Protein AF-A0A2E5IQD2-F1 (afdb_monomer_lite)

pLDDT: mean 80.8, std 14.37, range [33.78, 95.56]

Structure (mmCIF, N/CA/C/O backbone):
data_AF-A0A2E5IQD2-F1
#
_entry.id   AF-A0A2E5IQD2-F1
#
loop_
_atom_site.group_PDB
_atom_site.id
_atom_site.type_symbol
_atom_site.label_atom_id
_atom_site.label_alt_id
_atom_site.label_comp_id
_atom_site.label_asym_id
_atom_site.label_entity_id
_atom_site.label_seq_id
_atom_site.pdbx_PDB_ins_code
_atom_site.Cartn_x
_atom_site.Cartn_y
_atom_site.Cartn_z
_atom_site.occupancy
_atom_site.B_iso_or_equiv
_atom_site.auth_seq_id
_atom_site.auth_comp_id
_atom_site.auth_asym_id
_atom_site.auth_atom_id
_atom_site.pdbx_PDB_model_num
ATOM 1 N N . MET A 1 1 ? -51.642 35.330 33.962 1.00 33.78 1 MET A N 1
ATOM 2 C CA . MET A 1 1 ? -50.302 35.325 34.589 1.00 33.78 1 MET A CA 1
ATOM 3 C C . MET A 1 1 ? -49.649 33.991 34.242 1.00 33.78 1 MET A C 1
ATOM 5 O O . MET A 1 1 ? -50.344 32.997 34.305 1.00 33.78 1 MET A O 1
ATOM 9 N N . ASN A 1 2 ? -48.383 33.865 33.879 1.00 40.28 2 ASN A N 1
ATOM 10 C CA . ASN A 1 2 ? -47.307 34.837 33.868 1.00 40.28 2 ASN A CA 1
ATOM 11 C C . ASN A 1 2 ? -46.048 34.154 33.331 1.00 40.28 2 ASN A C 1
ATOM 13 O O . ASN A 1 2 ? -45.938 32.936 33.390 1.00 40.28 2 ASN A O 1
ATOM 17 N N . GLN A 1 3 ? -45.088 35.005 32.979 1.00 45.16 3 GLN A N 1
ATOM 18 C CA . GLN A 1 3 ? -43.698 34.710 32.655 1.00 45.16 3 GLN A CA 1
ATOM 19 C C . GLN A 1 3 ? -43.500 34.215 31.227 1.00 45.16 3 GLN A C 1
ATOM 21 O O . GLN A 1 3 ? -43.777 33.079 30.867 1.00 45.16 3 GLN A O 1
ATOM 26 N N . SER A 1 4 ? -42.963 35.133 30.424 1.00 61.41 4 SER A N 1
ATOM 27 C CA . SER A 1 4 ? -42.054 34.821 29.331 1.00 61.41 4 SER A CA 1
ATOM 28 C C . SER A 1 4 ? -41.203 33.611 29.718 1.00 61.41 4 SER A C 1
ATOM 30 O O . SER A 1 4 ? -40.333 33.738 30.585 1.00 61.41 4 SER A O 1
ATOM 32 N N . GLU A 1 5 ? -41.485 32.442 29.143 1.00 70.62 5 GLU A N 1
ATOM 33 C CA . GLU A 1 5 ? -40.657 31.265 29.381 1.00 70.62 5 GLU A CA 1
ATOM 34 C C . GLU A 1 5 ? -39.210 31.634 29.062 1.00 70.62 5 GLU A C 1
ATOM 36 O O . GLU A 1 5 ? -38.905 32.140 27.974 1.00 70.62 5 GLU A O 1
ATOM 41 N N . LYS A 1 6 ? -38.315 31.439 30.035 1.00 81.06 6 LYS A N 1
ATOM 42 C CA . LYS A 1 6 ? -36.904 31.722 29.817 1.00 81.06 6 LYS A CA 1
ATOM 43 C C . LYS A 1 6 ? -36.403 30.750 28.760 1.00 81.06 6 LYS A C 1
ATOM 45 O O . LYS A 1 6 ? -36.577 29.534 28.860 1.00 81.06 6 LYS A O 1
ATOM 50 N N . LYS A 1 7 ? -35.796 31.307 27.721 1.00 86.00 7 LYS A N 1
ATOM 51 C CA . LYS A 1 7 ? -35.099 30.542 26.697 1.00 86.00 7 LYS A CA 1
ATOM 52 C C . LYS A 1 7 ? -33.613 30.753 26.874 1.00 86.00 7 LYS A C 1
ATOM 54 O O . LYS A 1 7 ? -33.164 31.873 27.101 1.00 86.00 7 LYS A O 1
ATOM 59 N N . TYR A 1 8 ? -32.877 29.669 26.742 1.00 84.94 8 TYR A N 1
ATOM 60 C CA . TYR A 1 8 ? -31.435 29.666 26.846 1.00 84.94 8 TYR A CA 1
ATOM 61 C C . TYR A 1 8 ? -30.851 29.222 25.518 1.00 84.94 8 TYR A C 1
ATOM 63 O O . TYR A 1 8 ? -31.358 28.318 24.849 1.00 84.94 8 TYR A O 1
ATOM 71 N N . THR A 1 9 ? -29.761 29.857 25.129 1.00 84.88 9 THR A N 1
ATOM 72 C CA . THR A 1 9 ? -28.891 29.330 24.088 1.00 84.88 9 THR A CA 1
ATOM 73 C C . THR A 1 9 ? -28.145 28.110 24.613 1.00 84.88 9 THR A C 1
ATOM 75 O O . THR A 1 9 ? -27.877 27.971 25.808 1.00 84.88 9 THR A O 1
ATOM 78 N N . VAL A 1 10 ? -27.713 27.248 23.695 1.00 84.19 10 VAL A N 1
ATOM 79 C CA . VAL A 1 10 ? -26.846 26.105 24.023 1.00 84.19 10 VAL A CA 1
ATOM 80 C C . VAL A 1 10 ? -25.597 26.536 24.817 1.00 84.19 10 VAL A C 1
ATOM 82 O O . VAL A 1 10 ? -25.164 25.830 25.725 1.00 84.19 10 VAL A O 1
ATOM 85 N N . TYR A 1 11 ? -25.056 27.723 24.523 1.00 82.69 11 TYR A N 1
ATOM 86 C CA . TYR A 1 11 ? -23.897 28.295 25.214 1.00 82.69 11 TYR A CA 1
ATOM 87 C C . TYR A 1 11 ? -24.188 28.701 26.660 1.00 82.69 11 TYR A C 1
ATOM 89 O O . TYR A 1 11 ? -23.356 28.497 27.543 1.00 82.69 11 TYR A O 1
ATOM 97 N N . GLU A 1 12 ? -25.353 29.292 26.916 1.00 84.75 12 GLU A N 1
ATOM 98 C CA . GLU A 1 12 ? -25.754 29.669 28.273 1.00 84.75 12 GLU A CA 1
ATOM 99 C C . GLU A 1 12 ? -25.965 28.428 29.138 1.00 84.75 12 GLU A C 1
ATOM 101 O O . GLU A 1 12 ? -25.514 28.400 30.279 1.00 84.75 12 GLU A O 1
ATOM 106 N N . ILE A 1 13 ? -26.549 27.365 28.579 1.00 85.06 13 ILE A N 1
ATOM 107 C CA . ILE A 1 13 ? -26.743 26.094 29.291 1.00 85.06 13 ILE A CA 1
ATOM 108 C C . ILE A 1 13 ? -25.400 25.431 29.614 1.00 85.06 13 ILE A C 1
ATOM 110 O O . ILE A 1 13 ? -25.204 24.925 30.720 1.00 85.06 13 ILE A O 1
ATOM 114 N N . GLU A 1 14 ? -24.440 25.455 28.690 1.00 85.44 14 GLU A N 1
ATOM 115 C CA . GLU A 1 14 ? -23.092 24.930 28.934 1.00 85.44 14 GLU A CA 1
ATOM 116 C C . GLU A 1 14 ? -22.390 25.676 30.081 1.00 85.44 14 GLU A C 1
ATOM 118 O O . GLU A 1 14 ? -21.816 25.043 30.974 1.00 85.44 14 GLU A O 1
ATOM 123 N N . LYS A 1 15 ? -22.515 27.010 30.120 1.00 85.12 15 LYS A N 1
ATOM 124 C CA . LYS A 1 15 ? -22.000 27.837 31.223 1.00 85.12 15 LYS A CA 1
ATOM 125 C C . LYS A 1 15 ? -22.699 27.532 32.549 1.00 85.12 15 LYS A C 1
ATOM 127 O O . LYS A 1 15 ? -22.021 27.305 33.550 1.00 85.12 15 LYS A O 1
ATOM 132 N N . LEU A 1 16 ? -24.033 27.481 32.563 1.00 84.38 16 LEU A N 1
ATOM 133 C CA . LEU A 1 16 ? -24.828 27.194 33.766 1.00 84.38 16 LEU A CA 1
ATOM 134 C C . LEU A 1 16 ? -24.550 25.791 34.319 1.00 84.38 16 LEU A C 1
ATOM 136 O O . LEU A 1 16 ? -24.441 25.602 35.529 1.00 84.38 16 LEU A O 1
ATOM 140 N N . SER A 1 17 ? -24.368 24.812 33.434 1.00 82.62 17 SER A N 1
ATOM 141 C CA . SER A 1 17 ? -24.073 23.425 33.807 1.00 82.62 17 SER A CA 1
ATOM 142 C C . SER A 1 17 ? -22.603 23.177 34.166 1.00 82.62 17 SER A C 1
ATOM 144 O O . SER A 1 17 ? -22.242 22.036 34.469 1.00 82.62 17 SER A O 1
ATOM 146 N N . LYS A 1 18 ? -21.750 24.214 34.133 1.00 83.06 18 LYS A N 1
ATOM 147 C CA . LYS A 1 18 ? -20.297 24.124 34.361 1.00 83.06 18 LYS A CA 1
ATOM 148 C C . LYS A 1 18 ? -19.640 23.039 33.492 1.00 83.06 18 LYS A C 1
ATOM 150 O O . LYS A 1 18 ? -18.808 22.272 33.969 1.00 83.06 18 LYS A O 1
ATOM 155 N N . GLY A 1 19 ? -20.070 22.922 32.234 1.00 78.38 19 GLY A N 1
ATOM 156 C CA . GLY A 1 19 ? -19.541 21.948 31.272 1.00 78.38 19 GLY A CA 1
ATOM 157 C C . GLY A 1 19 ? -20.085 20.517 31.391 1.00 78.38 19 GLY A C 1
ATOM 158 O O . GLY A 1 19 ? -19.701 19.659 30.596 1.00 78.38 19 GLY A O 1
ATOM 159 N N . LYS A 1 20 ? -21.006 20.218 32.322 1.00 82.69 20 LYS A N 1
ATOM 160 C CA . LYS A 1 20 ? -21.644 18.884 32.391 1.00 82.69 20 LYS A CA 1
ATOM 161 C C . LYS A 1 20 ? -22.464 18.580 31.130 1.00 82.69 20 LYS A C 1
ATOM 163 O O . LYS A 1 20 ? -22.429 17.452 30.621 1.00 82.69 20 LYS A O 1
ATOM 168 N N . LEU A 1 21 ? -23.164 19.592 30.613 1.00 85.19 21 LEU A N 1
ATOM 169 C CA . LEU A 1 21 ? -23.898 19.558 29.350 1.00 85.19 21 LEU A CA 1
ATOM 170 C C . LEU A 1 21 ? -23.141 20.392 28.319 1.00 85.19 21 LEU A C 1
ATOM 172 O O . LEU A 1 21 ? -23.307 21.605 28.241 1.00 85.19 21 LEU A O 1
ATOM 176 N N . THR A 1 22 ? -22.281 19.732 27.546 1.00 87.12 22 THR A N 1
ATOM 177 C CA . THR A 1 22 ? -21.498 20.405 26.506 1.00 87.12 22 THR A CA 1
ATOM 178 C C . THR A 1 22 ? -22.365 20.775 25.307 1.00 87.12 22 THR A C 1
ATOM 180 O O . THR A 1 22 ? -23.373 20.109 25.032 1.00 87.12 22 THR A O 1
ATOM 183 N N . LYS A 1 23 ? -21.928 21.768 24.518 1.00 85.00 23 LYS A N 1
ATOM 184 C CA . LYS A 1 23 ? -22.594 22.136 23.253 1.00 85.00 23 LYS A CA 1
ATOM 185 C C . LYS A 1 23 ? -22.848 20.922 22.353 1.00 85.00 23 LYS A C 1
ATOM 187 O O . LYS A 1 23 ? -23.918 20.800 21.758 1.00 85.00 23 LYS A O 1
ATOM 192 N N . TYR A 1 24 ? -21.894 19.994 22.292 1.00 86.19 24 TYR A N 1
ATOM 193 C CA . TYR A 1 24 ? -22.024 18.752 21.528 1.00 86.19 24 TYR A CA 1
ATOM 194 C C . TYR A 1 24 ? -23.147 17.840 22.048 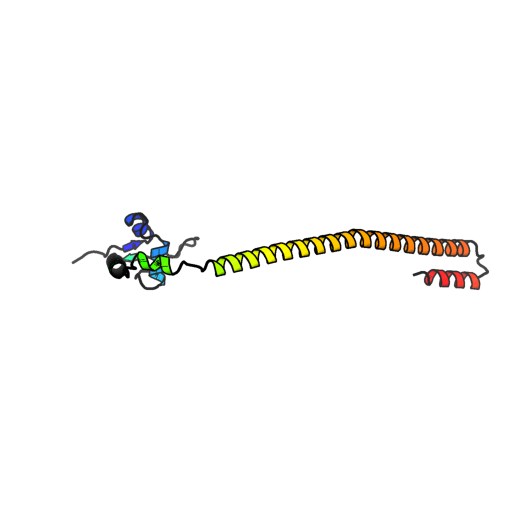1.00 86.19 24 TYR A C 1
ATOM 196 O O . TYR A 1 24 ? -23.971 17.379 21.264 1.00 86.19 24 TYR A O 1
ATOM 204 N N . LYS A 1 25 ? -23.229 17.600 23.364 1.00 86.69 25 LYS A N 1
ATOM 205 C CA . LYS A 1 25 ? -24.282 16.745 23.945 1.00 86.69 25 LYS A CA 1
ATOM 206 C C . LYS A 1 25 ? -25.675 17.331 23.718 1.00 86.69 25 LYS A C 1
ATOM 208 O O . LYS A 1 25 ? -26.587 16.603 23.345 1.00 86.69 25 LYS A O 1
ATOM 213 N N . LEU A 1 26 ? -25.812 18.645 23.893 1.00 86.56 26 LEU A N 1
ATOM 214 C CA . LEU A 1 26 ? -27.074 19.359 23.693 1.00 86.56 26 LEU A CA 1
ATOM 215 C C . LEU A 1 26 ? -27.510 19.329 22.223 1.00 86.56 26 LEU A C 1
ATOM 217 O O . LEU A 1 26 ? -28.653 19.008 21.927 1.00 86.56 26 LEU A O 1
ATOM 221 N N . THR A 1 27 ? -26.593 19.590 21.290 1.00 86.12 27 THR A N 1
ATOM 222 C CA . THR A 1 27 ? -26.902 19.536 19.849 1.00 86.12 27 THR A CA 1
ATOM 223 C C . THR A 1 27 ? -27.224 18.124 19.374 1.00 86.12 27 THR A C 1
ATOM 225 O O . THR A 1 27 ? -28.176 17.950 18.620 1.00 86.12 27 THR A O 1
ATOM 228 N N . LYS A 1 28 ? -26.513 17.102 19.867 1.00 88.00 28 LYS A N 1
ATOM 229 C CA . LYS A 1 28 ? -26.838 15.698 19.588 1.00 88.00 28 LYS A CA 1
ATOM 230 C C . LYS A 1 28 ? -28.242 15.326 20.085 1.00 88.00 28 LYS A C 1
ATOM 232 O O . LYS A 1 28 ? -28.985 14.704 19.336 1.00 88.00 28 LYS A O 1
ATOM 237 N N . ALA A 1 29 ? -28.617 15.736 21.299 1.00 86.56 29 ALA A N 1
ATOM 238 C CA . ALA A 1 29 ? -29.949 15.481 21.857 1.00 86.56 29 ALA A CA 1
ATOM 239 C C . ALA A 1 29 ? -31.069 16.187 21.068 1.00 86.56 29 ALA A C 1
ATOM 241 O O . ALA A 1 29 ? -32.149 15.626 20.893 1.00 86.56 29 ALA A O 1
ATOM 242 N N . ILE A 1 30 ? -30.806 17.392 20.547 1.00 87.44 30 ILE A N 1
ATOM 243 C CA . ILE A 1 30 ? -31.745 18.107 19.669 1.00 87.44 30 ILE A CA 1
ATOM 244 C C . ILE A 1 30 ? -31.921 17.361 18.344 1.00 87.44 30 ILE A C 1
ATOM 246 O O . ILE A 1 30 ? -33.049 17.119 17.923 1.00 87.44 30 ILE A O 1
ATOM 250 N N . LEU A 1 31 ? -30.818 16.958 17.703 1.00 85.94 31 LEU A N 1
ATOM 251 C CA . LEU A 1 31 ? -30.855 16.223 16.433 1.00 85.94 31 LEU A CA 1
ATOM 252 C C . LEU A 1 31 ? -31.523 14.848 16.565 1.00 85.94 31 LEU A C 1
ATOM 254 O O . LEU A 1 31 ? -32.189 14.406 15.635 1.00 85.94 31 LEU A O 1
ATOM 258 N N . ALA A 1 32 ? -31.378 14.191 17.718 1.00 86.25 32 ALA A N 1
ATOM 259 C CA . ALA A 1 32 ? -32.054 12.933 18.029 1.00 86.25 32 ALA A CA 1
ATOM 260 C C . ALA A 1 32 ? -33.553 13.104 18.359 1.00 86.25 32 ALA A C 1
ATOM 262 O O . ALA A 1 32 ? -34.252 12.113 18.552 1.00 86.25 32 ALA A O 1
ATOM 263 N N . GLY A 1 33 ? -34.057 14.341 18.453 1.00 83.19 33 GLY A N 1
ATOM 264 C CA . GLY A 1 33 ? -35.442 14.635 18.833 1.00 83.19 33 GLY A CA 1
ATOM 265 C C . GLY A 1 33 ? -35.747 14.451 20.327 1.00 83.19 33 GLY A C 1
ATOM 266 O O . GLY A 1 33 ? -36.897 14.594 20.741 1.00 83.19 33 GLY A O 1
ATOM 267 N N . GLU A 1 34 ? -34.735 14.164 21.149 1.00 85.88 34 GLU A N 1
ATOM 268 C CA . GLU A 1 34 ? -34.866 13.972 22.599 1.00 85.88 34 GLU A CA 1
ATOM 269 C C . GLU A 1 34 ? -35.040 15.302 23.346 1.00 85.88 34 GLU A C 1
ATOM 271 O O . GLU A 1 34 ? -35.717 15.356 24.375 1.00 85.88 34 GLU A O 1
ATOM 276 N N . LEU A 1 35 ? -34.459 16.381 22.811 1.00 86.50 35 LEU A N 1
ATOM 277 C CA . LEU A 1 35 ? -34.549 17.735 23.350 1.00 86.50 35 LEU A CA 1
ATOM 278 C C . LEU A 1 35 ? -35.213 18.673 22.336 1.00 86.50 35 LEU A C 1
ATOM 280 O O . LEU A 1 35 ? -34.677 18.931 21.261 1.00 86.50 35 LEU A O 1
ATOM 284 N N . LYS A 1 36 ? -36.375 19.232 22.691 1.00 87.25 36 LYS A N 1
ATOM 285 C CA . LYS A 1 36 ? -37.074 20.205 21.839 1.00 87.25 36 LYS A CA 1
ATOM 286 C C . LYS A 1 36 ? -36.385 21.568 21.892 1.00 87.25 36 LYS A C 1
ATOM 288 O O . LYS A 1 36 ? -36.247 22.150 22.970 1.00 87.25 36 LYS A O 1
ATOM 293 N N . ALA A 1 37 ? -36.024 22.092 20.725 1.00 87.12 37 ALA A N 1
ATOM 294 C CA . ALA A 1 37 ? -35.410 23.403 20.572 1.00 87.12 37 ALA A CA 1
ATOM 295 C C . ALA A 1 37 ? -35.937 24.139 19.330 1.00 87.12 37 ALA A C 1
ATOM 297 O O . ALA A 1 37 ? -36.390 23.513 18.373 1.00 87.12 37 ALA A O 1
ATOM 298 N N . GLU A 1 38 ? -35.864 25.467 19.354 1.00 85.31 38 GLU A N 1
ATOM 299 C CA . GLU A 1 38 ? -36.168 26.351 18.228 1.00 85.31 38 GLU A CA 1
ATOM 300 C C . GLU A 1 38 ? -34.869 26.688 17.477 1.00 85.31 38 GLU A C 1
ATOM 302 O O . GLU A 1 38 ? -33.889 27.121 18.090 1.00 85.31 38 GLU A O 1
ATOM 307 N N . GLU A 1 39 ? -34.835 26.490 16.154 1.00 81.19 39 GLU A N 1
ATOM 308 C CA . GLU A 1 39 ? -33.700 26.913 15.320 1.00 81.19 39 GLU A CA 1
ATOM 309 C C . GLU A 1 39 ? -33.747 28.431 15.097 1.00 81.19 39 GLU A C 1
ATOM 311 O O . GLU A 1 39 ? -34.763 28.995 14.684 1.00 81.19 39 GLU A O 1
ATOM 316 N N . VAL A 1 40 ? -32.630 29.116 15.346 1.00 75.75 40 VAL A N 1
ATOM 317 C CA . VAL A 1 40 ? -32.519 30.557 15.105 1.00 75.75 40 VAL A CA 1
ATOM 318 C C . VAL A 1 40 ? -32.467 30.827 13.605 1.00 75.75 40 VAL A C 1
ATOM 320 O O . VAL A 1 40 ? -31.539 30.405 12.916 1.00 75.75 40 VAL A O 1
ATOM 323 N N . LYS A 1 41 ? -33.453 31.583 13.110 1.00 63.94 41 LYS A N 1
ATOM 324 C CA . LYS A 1 41 ? -33.635 31.894 11.681 1.00 63.94 41 LYS A CA 1
ATOM 325 C C . LYS A 1 41 ? -32.451 32.639 11.045 1.00 63.94 41 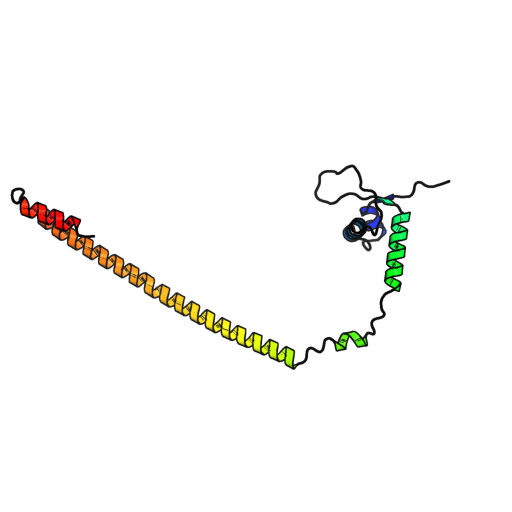LYS A C 1
ATOM 327 O O . LYS A 1 41 ? -32.210 32.492 9.850 1.00 63.94 41 LYS A O 1
ATOM 332 N N . GLU A 1 42 ? -31.680 33.403 11.819 1.00 62.62 42 GLU A N 1
ATOM 333 C CA . GLU A 1 42 ? -30.490 34.099 11.316 1.00 62.62 42 GLU A CA 1
ATOM 334 C C . GLU A 1 42 ? -29.250 33.194 11.331 1.00 62.62 42 GLU A C 1
ATOM 336 O O . GLU A 1 42 ? -28.485 33.134 12.298 1.00 62.62 42 GLU A O 1
ATOM 341 N N . LYS A 1 43 ? -29.010 32.507 10.209 1.00 58.59 43 LYS A N 1
ATOM 342 C CA . LYS A 1 43 ? -27.749 31.798 9.950 1.00 58.59 43 LYS A CA 1
ATOM 343 C C . LYS A 1 43 ? -26.638 32.812 9.657 1.00 58.59 43 LYS A C 1
ATOM 345 O O . LYS A 1 43 ? -26.367 33.126 8.499 1.00 58.59 43 LYS A O 1
ATOM 350 N N . LYS A 1 44 ? -25.963 33.331 10.691 1.00 58.47 44 LYS A N 1
ATOM 351 C CA . LYS A 1 44 ? -24.702 34.070 10.493 1.00 58.47 44 LYS A CA 1
ATOM 352 C C . LYS A 1 44 ? -23.687 33.129 9.831 1.00 58.47 44 LYS A C 1
ATOM 354 O O . LYS A 1 44 ? -23.382 32.066 10.366 1.00 58.47 44 LYS A O 1
ATOM 359 N N . ARG A 1 45 ? -23.189 33.498 8.645 1.00 49.88 45 ARG A N 1
ATOM 360 C CA . ARG A 1 45 ? -22.170 32.730 7.911 1.00 49.88 45 ARG A CA 1
ATOM 361 C C . ARG A 1 45 ? -20.861 32.726 8.711 1.00 49.88 45 ARG A C 1
ATOM 363 O O . ARG A 1 45 ? -20.188 33.744 8.805 1.00 49.88 45 ARG A O 1
ATOM 370 N N . GLY A 1 46 ? -20.515 31.576 9.280 1.00 56.69 46 GLY A N 1
ATOM 371 C CA . GLY A 1 46 ? -19.270 31.312 10.000 1.00 56.69 46 GLY A CA 1
ATOM 372 C C . GLY A 1 46 ? -19.161 29.824 10.345 1.00 56.69 46 GLY A C 1
ATOM 373 O O . GLY A 1 46 ? -20.173 29.128 10.431 1.00 56.69 46 GLY A O 1
ATOM 374 N N . ARG A 1 47 ? -17.940 29.301 10.511 1.00 51.88 47 ARG A N 1
ATOM 375 C CA . ARG A 1 47 ? -17.728 27.912 10.955 1.00 51.88 47 ARG A CA 1
ATOM 376 C C . ARG A 1 47 ? -18.167 27.785 12.419 1.00 51.88 47 ARG A C 1
ATOM 378 O O . ARG A 1 47 ? -17.468 28.286 13.291 1.00 51.88 47 ARG A O 1
ATOM 385 N N . GLY A 1 48 ? -19.291 27.113 12.698 1.00 52.00 48 GLY A N 1
ATOM 386 C CA . GLY A 1 48 ? -19.634 26.736 14.078 1.00 52.00 48 GLY A CA 1
ATOM 387 C C . GLY A 1 48 ? -21.114 26.665 14.468 1.00 52.00 48 GLY A C 1
ATOM 388 O O . GLY A 1 48 ? -21.508 27.328 15.421 1.00 52.00 48 GLY A O 1
ATOM 389 N N . LEU A 1 49 ? -21.855 25.733 13.858 1.00 55.47 49 LEU A N 1
ATOM 390 C CA . LEU A 1 49 ? -23.162 25.190 14.277 1.00 55.47 49 LEU A CA 1
ATOM 391 C C . LEU A 1 49 ? -24.407 26.110 14.246 1.00 55.47 49 LEU A C 1
ATOM 393 O O . LEU A 1 49 ? -24.318 27.305 14.518 1.00 55.47 49 LEU A O 1
ATOM 397 N N . PRO A 1 50 ? -25.594 25.521 13.987 1.00 56.97 50 PRO A N 1
ATOM 398 C CA . PRO A 1 50 ? -26.883 26.183 14.166 1.00 56.97 50 PRO A CA 1
ATOM 399 C C . PRO A 1 50 ? -27.072 26.646 15.616 1.00 56.97 50 PRO A C 1
ATOM 401 O O . PRO A 1 50 ? -26.820 25.906 16.571 1.00 56.97 50 PRO A O 1
ATOM 404 N N . ASN A 1 51 ? -27.510 27.895 15.772 1.00 71.25 51 ASN A N 1
ATOM 405 C CA . ASN A 1 51 ? -27.928 28.428 17.059 1.00 71.25 51 ASN A CA 1
ATOM 406 C C . ASN A 1 51 ? -29.310 27.847 17.372 1.00 71.25 51 ASN A C 1
ATOM 408 O O . ASN A 1 51 ? -30.252 28.058 16.611 1.00 71.25 51 ASN A O 1
ATOM 412 N N . TYR A 1 52 ? -29.419 27.113 18.476 1.00 81.94 52 TYR A N 1
ATOM 413 C CA . TYR A 1 52 ? -30.691 26.626 18.999 1.00 81.94 52 TYR A CA 1
ATOM 414 C C . TYR A 1 52 ? -31.048 27.389 20.272 1.00 81.94 52 TYR A C 1
ATOM 416 O O . TYR A 1 52 ? -30.187 27.590 21.137 1.00 81.94 52 TYR A O 1
ATOM 424 N N . PHE A 1 53 ? -32.316 27.774 20.395 1.00 85.94 53 PHE A N 1
ATOM 425 C CA . PHE A 1 53 ? -32.908 28.198 21.658 1.00 85.94 53 PHE A CA 1
ATOM 426 C C . PHE A 1 53 ? -33.662 27.032 22.285 1.00 85.94 53 PHE A C 1
ATOM 428 O O . PHE A 1 53 ? -34.492 26.392 21.645 1.00 85.94 53 PHE A O 1
ATOM 435 N N . ILE A 1 54 ? -33.381 26.765 23.553 1.00 87.12 54 ILE A N 1
ATOM 436 C CA . ILE A 1 54 ? -34.061 25.741 24.338 1.00 87.12 54 ILE A CA 1
ATOM 437 C C . ILE A 1 54 ? -34.869 26.453 25.420 1.00 87.12 54 ILE A C 1
ATOM 439 O O . ILE A 1 54 ? -34.330 27.250 26.189 1.00 87.12 54 ILE A O 1
ATOM 443 N N . TYR A 1 55 ? -36.163 26.159 25.477 1.00 88.75 55 TYR A N 1
ATOM 444 C CA . TYR A 1 55 ? -37.043 26.642 26.539 1.00 88.75 55 TYR A CA 1
ATOM 445 C C . TYR A 1 55 ? -36.757 25.905 27.849 1.00 88.75 55 TYR A C 1
ATOM 447 O O . TYR A 1 55 ? -36.547 24.689 27.839 1.00 88.75 55 TYR A O 1
ATOM 455 N N . GLU A 1 56 ? -36.797 26.621 28.972 1.00 84.38 56 GLU A N 1
ATOM 456 C CA . GLU A 1 56 ? -36.544 26.085 30.318 1.00 84.38 56 GLU A CA 1
ATOM 457 C C . GLU A 1 56 ? -37.385 24.832 30.614 1.00 84.38 56 GLU A C 1
ATOM 459 O O . GLU A 1 56 ? -36.857 23.815 31.057 1.00 84.38 56 GLU A O 1
ATOM 464 N N . ASN A 1 57 ? -38.665 24.838 30.233 1.00 87.31 57 ASN A N 1
ATOM 465 C CA . ASN A 1 57 ? -39.562 23.692 30.403 1.00 87.31 57 ASN A CA 1
ATOM 466 C C . ASN A 1 57 ? -39.122 22.448 29.612 1.00 87.31 57 ASN A C 1
ATOM 468 O O . ASN A 1 57 ? -39.259 21.323 30.091 1.00 87.31 57 ASN A O 1
ATOM 472 N N . ASN A 1 58 ? -38.579 22.627 28.406 1.00 86.50 58 ASN A N 1
ATOM 473 C CA . ASN A 1 58 ? -38.068 21.515 27.600 1.00 86.50 58 ASN A CA 1
ATOM 474 C C . ASN A 1 58 ? -36.727 21.003 28.135 1.00 86.50 58 ASN A C 1
ATOM 476 O O . ASN A 1 58 ? -36.481 19.798 28.095 1.00 86.50 58 ASN A O 1
ATOM 480 N N . LEU A 1 59 ? -35.887 21.901 28.659 1.00 85.50 59 LEU A N 1
ATOM 481 C CA . LEU A 1 59 ? -34.638 21.531 29.315 1.00 85.50 59 LEU A CA 1
ATOM 482 C C . LEU A 1 59 ? -34.909 20.700 30.573 1.00 85.50 59 LEU A C 1
ATOM 484 O O . LEU A 1 59 ? -34.318 19.637 30.724 1.00 85.50 59 LEU A O 1
ATOM 488 N N . ASN A 1 60 ? -35.839 21.132 31.426 1.00 84.00 60 ASN A N 1
ATOM 489 C CA . ASN A 1 60 ? -36.187 20.416 32.655 1.00 84.00 60 ASN A CA 1
ATOM 490 C C . ASN A 1 60 ? -36.725 19.010 32.362 1.00 84.00 60 ASN A C 1
ATOM 492 O O . ASN A 1 60 ? -36.220 18.043 32.922 1.00 84.00 60 ASN A O 1
ATOM 496 N N . LYS A 1 61 ? -37.630 18.864 31.384 1.00 85.75 61 LYS A N 1
ATOM 497 C CA . LYS A 1 61 ? -38.115 17.544 30.933 1.00 85.75 61 LYS A CA 1
ATOM 498 C C . LYS A 1 61 ? -36.994 16.629 30.439 1.00 85.75 61 LYS A C 1
ATOM 500 O O . LYS A 1 61 ? -37.040 15.417 30.635 1.00 85.75 61 LYS A O 1
ATOM 505 N N . PHE A 1 62 ? -35.997 17.188 29.758 1.00 86.00 62 PHE A N 1
ATOM 506 C CA . PHE A 1 62 ? -34.834 16.427 29.309 1.00 86.00 62 PHE A CA 1
ATOM 507 C C . PHE A 1 62 ? -33.942 16.003 30.484 1.00 86.00 62 PHE A C 1
ATOM 509 O O . PHE A 1 62 ? -33.477 14.865 30.515 1.00 86.00 62 PHE A O 1
ATOM 516 N N . LEU A 1 63 ? -33.738 16.880 31.470 1.00 84.75 63 LEU A N 1
ATOM 517 C CA . LEU A 1 63 ? -32.976 16.564 32.680 1.00 84.75 63 LEU A CA 1
ATOM 518 C C . LEU A 1 63 ? -33.655 15.480 33.521 1.00 84.75 63 LEU A C 1
ATOM 520 O O . LEU A 1 63 ? -32.980 14.541 33.932 1.00 84.75 63 LEU A O 1
ATOM 524 N N . GLU A 1 64 ? -34.972 15.561 33.706 1.00 83.69 64 GLU A N 1
ATOM 525 C CA . GLU A 1 64 ? -35.763 14.540 34.404 1.00 83.69 64 GLU A CA 1
ATOM 526 C C . GLU A 1 64 ? -35.601 13.168 33.738 1.00 83.69 64 GLU A C 1
ATOM 528 O O . GLU A 1 64 ? -35.210 12.205 34.397 1.00 83.69 64 GLU A O 1
ATOM 533 N N . LYS A 1 65 ? -35.754 13.090 32.408 1.00 83.50 65 LYS A N 1
ATOM 534 C CA . LYS A 1 65 ? -35.506 11.852 31.647 1.00 83.50 65 LYS A CA 1
ATOM 535 C C . LYS A 1 65 ? -34.075 11.337 31.789 1.00 83.50 65 LYS A C 1
ATOM 537 O O . LYS A 1 65 ? -33.850 10.132 31.883 1.00 83.50 65 LYS A O 1
ATOM 542 N N . MET A 1 66 ? -33.085 12.232 31.792 1.00 80.06 66 MET A N 1
ATOM 543 C CA . MET A 1 66 ? -31.694 11.839 32.021 1.00 80.06 66 MET A CA 1
ATOM 544 C C . MET A 1 66 ? -31.489 11.250 33.420 1.00 80.06 66 MET A C 1
ATOM 546 O O . MET A 1 66 ? -30.669 10.347 33.575 1.00 80.06 66 MET A O 1
ATOM 550 N N . GLU A 1 67 ? -32.189 11.748 34.437 1.00 78.25 67 GLU A N 1
ATOM 551 C CA . GLU A 1 67 ? -32.119 11.209 35.795 1.00 78.25 67 GLU A CA 1
ATOM 552 C C . GLU A 1 67 ? -32.874 9.886 35.945 1.00 78.25 67 GLU A C 1
ATOM 554 O O . GLU A 1 67 ? -32.361 8.972 36.589 1.00 78.25 67 GLU A O 1
ATOM 559 N N . GLU A 1 68 ? -34.030 9.729 35.305 1.00 77.44 68 GLU A N 1
ATOM 560 C CA . GLU A 1 68 ? -34.759 8.455 35.244 1.00 77.44 68 GLU A CA 1
ATOM 561 C C . GLU A 1 68 ? -33.923 7.360 34.571 1.00 77.44 68 GLU A C 1
ATOM 563 O O . GLU A 1 68 ? -33.773 6.265 35.114 1.00 77.44 68 GLU A O 1
ATOM 568 N N . ASN A 1 69 ? -33.253 7.683 33.462 1.00 68.25 69 ASN A N 1
ATOM 569 C CA . ASN A 1 69 ? -32.341 6.754 32.792 1.00 68.25 69 ASN A CA 1
ATOM 570 C C . ASN A 1 69 ? -31.127 6.378 33.657 1.00 68.25 69 ASN A C 1
ATOM 572 O O . ASN A 1 69 ? -30.613 5.268 33.533 1.00 68.25 69 ASN A O 1
ATOM 576 N N . LYS A 1 70 ? -30.681 7.256 34.567 1.00 63.56 70 LYS A N 1
ATOM 577 C CA . LYS A 1 70 ? -29.662 6.899 35.569 1.00 63.56 70 LYS A CA 1
ATOM 578 C C . LYS A 1 70 ? -30.219 5.991 36.667 1.00 63.56 70 LYS A C 1
ATOM 580 O O . LYS A 1 70 ? -29.484 5.176 37.205 1.00 63.56 70 LYS A O 1
ATOM 585 N N . LYS A 1 71 ? -31.497 6.094 37.028 1.00 60.38 71 LYS A N 1
ATOM 586 C CA . LYS A 1 71 ? -32.106 5.175 38.008 1.00 60.38 71 LYS A CA 1
ATOM 587 C C . LYS A 1 71 ? -32.264 3.758 37.447 1.00 60.38 71 LYS A C 1
ATOM 589 O O . LYS A 1 71 ? -32.266 2.804 38.215 1.00 60.38 71 LYS A O 1
ATOM 594 N N . HIS A 1 72 ? -32.319 3.618 36.123 1.00 57.50 72 HIS A N 1
ATOM 595 C CA . HIS A 1 72 ? -32.365 2.336 35.418 1.00 57.50 72 HIS A CA 1
ATOM 596 C C . HIS A 1 72 ? -30.991 1.754 35.050 1.00 57.50 72 HIS A C 1
ATOM 598 O O . HIS A 1 72 ? -30.914 0.880 34.184 1.00 57.50 72 HIS A O 1
ATOM 604 N N . PHE A 1 73 ? -29.899 2.170 35.707 1.00 53.88 73 PHE A N 1
ATOM 605 C CA . PHE A 1 73 ? -28.656 1.408 35.597 1.00 53.88 73 PHE A CA 1
ATOM 606 C C . PHE A 1 73 ? -28.899 -0.021 36.090 1.00 53.88 73 PHE A C 1
ATOM 608 O O . PHE A 1 73 ? -29.216 -0.251 37.256 1.00 53.88 73 PHE A O 1
ATOM 615 N N . ILE A 1 74 ? -28.741 -0.988 35.186 1.00 54.91 74 ILE A N 1
ATOM 616 C CA . ILE A 1 74 ? -28.609 -2.397 35.544 1.00 54.91 74 ILE A CA 1
ATOM 617 C C . ILE A 1 74 ? -27.437 -2.465 36.525 1.00 54.91 74 ILE A C 1
ATOM 619 O O . ILE A 1 74 ? -26.313 -2.113 36.167 1.00 54.91 74 ILE A O 1
ATOM 623 N N . ASN A 1 75 ? -27.706 -2.867 37.767 1.00 53.53 75 ASN A N 1
ATOM 624 C CA . ASN A 1 75 ? -26.665 -3.131 38.751 1.00 53.53 75 ASN A CA 1
ATOM 625 C C . ASN A 1 75 ? -25.890 -4.354 38.246 1.00 53.53 75 ASN A C 1
ATOM 627 O O . ASN A 1 75 ? -26.328 -5.487 38.425 1.00 53.53 75 ASN A O 1
ATOM 631 N N . ILE A 1 76 ? -24.796 -4.125 37.520 1.00 53.47 76 ILE A N 1
ATOM 632 C CA . ILE A 1 76 ? -23.909 -5.193 37.063 1.00 53.47 76 ILE A CA 1
ATOM 633 C C . ILE A 1 76 ? -23.129 -5.647 38.306 1.00 53.47 76 ILE A C 1
ATOM 635 O O . ILE A 1 76 ? -22.371 -4.838 38.850 1.00 53.47 76 ILE A O 1
ATOM 639 N N . PRO A 1 77 ? -23.303 -6.894 38.791 1.00 60.31 77 PRO A N 1
ATOM 640 C CA . PRO A 1 77 ? -22.516 -7.407 39.907 1.00 60.31 77 PRO A CA 1
ATOM 641 C C . PRO A 1 77 ? -21.033 -7.303 39.551 1.00 60.31 77 PRO A C 1
ATOM 643 O O . PRO A 1 77 ? -20.645 -7.743 38.461 1.00 60.31 77 PRO A O 1
ATOM 646 N N . GLN A 1 78 ? -20.211 -6.734 40.440 1.00 55.88 78 GLN A N 1
ATOM 647 C CA . GLN A 1 78 ? -18.775 -6.545 40.180 1.00 55.88 78 GLN A CA 1
ATOM 648 C C . GLN A 1 78 ? -18.052 -7.867 39.867 1.00 55.88 78 GLN A C 1
ATOM 650 O O . GLN A 1 78 ? -17.087 -7.869 39.109 1.00 55.88 78 GLN A O 1
ATOM 655 N N . ASP A 1 79 ? -18.610 -8.995 40.309 1.00 56.72 79 ASP A N 1
ATOM 656 C CA . ASP A 1 79 ? -18.062 -10.335 40.080 1.00 56.72 79 ASP A CA 1
ATOM 657 C C . ASP A 1 79 ? -18.342 -10.898 38.671 1.00 56.72 79 ASP A C 1
ATOM 659 O O . ASP A 1 79 ? -17.741 -11.886 38.253 1.00 56.72 79 ASP A O 1
ATOM 663 N N . SER A 1 80 ? -19.234 -10.277 37.889 1.00 52.16 80 SER A N 1
ATOM 664 C CA . SER A 1 80 ? -19.639 -10.797 36.569 1.00 52.16 80 SER A CA 1
ATOM 665 C C . SER A 1 80 ? -18.796 -10.285 35.393 1.00 52.16 80 SER A C 1
ATOM 667 O O . SER A 1 80 ? -18.878 -10.833 34.292 1.00 52.16 80 SER A O 1
ATOM 669 N N . VAL A 1 81 ? -17.957 -9.264 35.606 1.00 47.97 81 VAL A N 1
ATOM 670 C CA . VAL A 1 81 ? -17.120 -8.683 34.537 1.00 47.97 81 VAL A CA 1
ATOM 671 C C . VAL A 1 81 ? -15.776 -9.408 34.407 1.00 47.97 81 VAL A C 1
ATOM 673 O O . VAL A 1 81 ? -15.246 -9.506 33.303 1.00 47.97 81 VAL A O 1
ATOM 676 N N . GLN A 1 82 ? -15.248 -10.006 35.479 1.00 49.00 82 GLN A N 1
ATOM 677 C CA . GLN A 1 82 ? -13.969 -10.732 35.421 1.00 49.00 82 GLN A CA 1
ATOM 678 C C . GLN A 1 82 ? -14.066 -12.104 34.736 1.00 49.00 82 GLN A C 1
ATOM 680 O O . GLN A 1 82 ? -13.097 -12.549 34.129 1.00 49.00 82 GLN A O 1
ATOM 685 N N . SER A 1 83 ? -15.237 -12.746 34.721 1.00 50.56 83 SER A N 1
ATOM 686 C CA . SER A 1 83 ? -15.396 -14.079 34.115 1.00 50.56 83 SER A CA 1
ATOM 687 C C . SER A 1 83 ? -15.284 -14.096 32.580 1.00 50.56 83 SER A C 1
ATOM 689 O O . SER A 1 83 ? -14.963 -15.144 32.020 1.00 50.56 83 SER A O 1
ATOM 691 N N . LYS A 1 84 ? -15.507 -12.970 31.885 1.00 48.06 84 LYS A N 1
ATOM 692 C CA . LYS A 1 84 ? -15.429 -12.904 30.409 1.00 48.06 84 LYS A CA 1
ATOM 693 C C . LYS A 1 84 ? -14.064 -12.469 29.865 1.00 48.06 84 LYS A C 1
ATOM 695 O O . LYS A 1 84 ? -13.870 -12.503 28.655 1.00 48.06 84 LYS A O 1
ATOM 700 N N . TYR A 1 85 ? -13.127 -12.094 30.738 1.00 50.06 85 TYR A N 1
ATOM 701 C CA . TYR A 1 85 ? -11.749 -11.732 30.375 1.00 50.06 85 TYR A CA 1
ATOM 702 C C . TYR A 1 85 ? -10.730 -12.838 30.663 1.00 50.06 85 TYR A C 1
ATOM 704 O O . TYR A 1 85 ? -9.529 -12.613 30.546 1.00 50.06 85 TYR A O 1
ATOM 712 N N . ASN A 1 86 ? -11.187 -14.055 30.957 1.00 53.53 86 ASN A N 1
ATOM 713 C CA . ASN A 1 86 ? -10.327 -15.226 30.876 1.00 53.53 86 ASN A CA 1
ATOM 714 C C . ASN A 1 86 ? -10.232 -15.647 29.406 1.00 53.53 86 ASN A C 1
ATOM 716 O O . ASN A 1 86 ? -10.836 -16.636 28.993 1.00 53.53 86 ASN A O 1
ATOM 720 N N . ALA A 1 87 ? -9.496 -14.878 28.594 1.00 57.44 87 ALA A N 1
ATOM 721 C CA . ALA A 1 87 ? -8.927 -15.457 27.385 1.00 57.44 87 ALA A CA 1
ATOM 722 C C . ALA A 1 87 ? -8.142 -16.689 27.847 1.00 57.44 87 ALA A C 1
ATOM 724 O O . ALA A 1 87 ? -7.274 -16.572 28.717 1.00 57.44 87 ALA A O 1
ATOM 725 N N . SER A 1 88 ? -8.510 -17.874 27.355 1.00 66.81 88 SER A N 1
ATOM 726 C CA . SER A 1 88 ? -7.796 -19.097 27.715 1.00 66.81 88 SER A CA 1
ATOM 727 C C . SER A 1 88 ? -6.301 -18.876 27.460 1.00 66.81 88 SER A C 1
ATOM 729 O O . SER A 1 88 ? -5.924 -18.255 26.458 1.00 66.81 88 SER A O 1
ATOM 731 N N . GLN A 1 89 ? -5.437 -19.329 28.370 1.00 66.62 89 GLN A N 1
ATOM 732 C CA . GLN A 1 89 ? -3.989 -19.230 28.157 1.00 66.62 89 GLN A CA 1
ATOM 733 C C . GLN A 1 89 ? -3.595 -19.856 26.808 1.00 66.62 89 GLN A C 1
ATOM 735 O O . GLN A 1 89 ? -2.735 -19.317 26.119 1.00 66.62 89 GLN A O 1
ATOM 740 N N . GLU A 1 90 ? -4.328 -20.886 26.373 1.00 68.75 90 GLU A N 1
ATOM 741 C CA . GLU A 1 90 ? -4.239 -21.502 25.046 1.00 68.75 90 GLU A CA 1
ATOM 742 C C . GLU A 1 90 ? -4.458 -20.490 23.906 1.00 68.75 90 GLU A C 1
ATOM 744 O O . GLU A 1 90 ? -3.588 -20.350 23.051 1.00 68.75 90 GLU A O 1
ATOM 749 N N . THR A 1 91 ? -5.531 -19.688 23.933 1.00 76.88 91 THR A N 1
ATOM 750 C CA . THR A 1 91 ? -5.777 -18.646 22.910 1.00 76.88 91 THR A CA 1
ATOM 751 C C . THR A 1 91 ? -4.702 -17.557 22.865 1.00 76.88 91 THR A C 1
ATOM 753 O O . THR A 1 91 ? -4.384 -17.050 21.791 1.00 76.88 91 THR A O 1
ATOM 756 N N . ILE A 1 92 ? -4.110 -17.190 24.007 1.00 81.50 92 ILE A N 1
ATOM 757 C CA . ILE A 1 92 ? -3.012 -16.208 24.046 1.00 81.50 92 ILE A CA 1
ATOM 758 C C . ILE A 1 92 ? -1.736 -16.817 23.450 1.00 81.50 92 ILE A C 1
ATOM 760 O O . ILE A 1 92 ? -1.006 -16.148 22.718 1.00 81.50 92 ILE A O 1
ATOM 764 N N . GLN A 1 93 ? -1.480 -18.092 23.732 1.00 85.44 93 GLN A N 1
ATOM 765 C CA . GLN A 1 93 ? -0.298 -18.813 23.273 1.00 85.44 93 GLN A CA 1
ATOM 766 C C . GLN A 1 93 ? -0.362 -19.124 21.770 1.00 85.44 93 GLN A C 1
ATOM 768 O O . GLN A 1 93 ? 0.639 -18.975 21.069 1.00 85.44 93 GLN A O 1
ATOM 773 N N . GLU A 1 94 ? -1.547 -19.442 21.242 1.00 85.88 94 GLU A N 1
ATOM 774 C CA . GLU A 1 94 ? -1.804 -19.530 19.800 1.00 85.88 94 GLU A CA 1
ATOM 775 C C . GLU A 1 94 ? -1.557 -18.195 19.091 1.00 85.88 94 GLU A C 1
ATOM 777 O O . GLU A 1 94 ? -0.869 -18.157 18.067 1.00 85.88 94 GLU A O 1
ATOM 782 N N . LEU A 1 95 ? -2.044 -17.086 19.660 1.00 87.06 95 LEU A N 1
ATOM 783 C CA . LEU A 1 95 ? -1.813 -15.753 19.105 1.00 87.06 95 LEU A CA 1
ATOM 784 C C . LEU A 1 95 ? -0.315 -15.406 19.084 1.00 87.06 95 LEU A C 1
ATOM 786 O O . LEU A 1 95 ? 0.188 -14.868 18.098 1.00 87.06 95 LEU A O 1
ATOM 790 N N . HIS A 1 96 ? 0.409 -15.761 20.149 1.00 90.38 96 HIS A N 1
ATOM 791 C CA . HIS A 1 96 ? 1.855 -15.566 20.247 1.00 90.38 96 HIS A CA 1
ATOM 792 C C . HIS A 1 96 ? 2.627 -16.387 19.207 1.00 90.38 96 HIS A C 1
ATOM 794 O O . HIS A 1 96 ? 3.562 -15.875 18.588 1.00 90.38 96 HIS A O 1
ATOM 800 N N . ASN A 1 97 ? 2.217 -17.636 18.977 1.00 91.19 97 ASN A N 1
ATOM 801 C CA . ASN A 1 97 ? 2.812 -18.502 17.961 1.00 91.19 97 ASN A CA 1
ATOM 802 C C . ASN A 1 97 ? 2.548 -17.977 16.543 1.00 91.19 97 ASN A C 1
ATOM 804 O O . ASN A 1 97 ? 3.455 -17.981 15.709 1.00 91.19 97 ASN A O 1
ATOM 808 N N . LEU A 1 98 ? 1.339 -17.475 16.272 1.00 93.12 98 LEU A N 1
ATOM 809 C CA . LEU A 1 98 ? 1.002 -16.841 14.994 1.00 93.12 98 LEU A CA 1
ATOM 810 C C . LEU A 1 98 ? 1.812 -15.562 14.759 1.00 93.12 98 LEU A C 1
ATOM 812 O O . LEU A 1 98 ? 2.332 -15.362 13.661 1.00 93.12 98 LEU A O 1
ATOM 816 N N . LEU A 1 99 ? 1.969 -14.724 15.787 1.00 93.44 99 LEU A N 1
ATOM 817 C CA . LEU A 1 99 ? 2.815 -13.530 15.729 1.00 93.44 99 LEU A CA 1
ATOM 818 C C . LEU A 1 99 ? 4.271 -13.888 15.433 1.00 93.44 99 LEU A C 1
ATOM 820 O O . LEU A 1 99 ? 4.865 -13.305 14.530 1.00 93.44 99 LEU A O 1
ATOM 824 N N . LYS A 1 100 ? 4.824 -14.883 16.134 1.00 94.50 100 LYS A N 1
ATOM 825 C CA . LYS A 1 100 ? 6.197 -15.346 15.911 1.00 94.50 100 LYS A CA 1
ATOM 826 C C . LYS A 1 100 ? 6.397 -15.861 14.483 1.00 94.50 100 LYS A C 1
ATOM 828 O O . LYS A 1 100 ? 7.328 -15.434 13.809 1.00 94.50 100 LYS A O 1
ATOM 833 N N . LYS A 1 101 ? 5.479 -16.697 13.989 1.00 94.06 101 LYS A N 1
ATOM 834 C CA . LYS A 1 101 ? 5.521 -17.212 12.613 1.00 94.06 101 LYS A CA 1
ATOM 835 C C . LYS A 1 101 ? 5.427 -16.093 11.572 1.00 94.06 101 LYS A C 1
ATOM 837 O O . LYS A 1 101 ? 6.077 -16.160 10.535 1.00 94.06 101 LYS A O 1
ATOM 842 N N . ASN A 1 102 ? 4.629 -15.058 11.832 1.00 93.56 102 ASN A N 1
ATOM 843 C CA . ASN A 1 102 ? 4.558 -13.902 10.943 1.00 93.56 102 ASN A CA 1
ATOM 844 C C . ASN A 1 102 ? 5.864 -13.110 10.924 1.00 93.56 102 ASN A C 1
ATOM 846 O O . ASN A 1 102 ? 6.287 -12.720 9.843 1.00 93.56 102 ASN A O 1
ATOM 850 N N . ILE A 1 103 ? 6.514 -12.910 12.073 1.00 94.56 103 ILE A N 1
ATOM 851 C CA . ILE A 1 103 ? 7.829 -12.255 12.136 1.00 94.56 103 ILE A CA 1
ATOM 852 C C . ILE A 1 103 ? 8.858 -13.047 11.318 1.00 94.56 103 ILE A C 1
ATOM 854 O O . ILE A 1 103 ? 9.503 -12.473 10.448 1.00 94.56 103 ILE A O 1
ATOM 858 N N . GLU A 1 104 ? 8.927 -14.368 11.501 1.00 93.69 104 GLU A N 1
ATOM 859 C CA . GLU A 1 104 ? 9.816 -15.241 10.715 1.00 93.69 104 GLU A CA 1
ATOM 860 C C . GLU A 1 104 ? 9.511 -15.146 9.206 1.00 93.69 104 GLU A C 1
ATOM 862 O O . GLU A 1 104 ? 10.414 -15.026 8.377 1.00 93.69 104 GLU A O 1
ATOM 867 N N . ASN A 1 105 ? 8.230 -15.117 8.822 1.00 95.19 105 ASN A N 1
ATOM 868 C CA . ASN A 1 105 ? 7.838 -14.916 7.425 1.00 95.19 105 ASN A CA 1
ATOM 869 C C . ASN A 1 105 ? 8.289 -13.545 6.889 1.00 95.19 105 ASN A C 1
ATOM 871 O O . ASN A 1 105 ? 8.767 -13.473 5.756 1.00 95.19 105 ASN A O 1
ATOM 875 N N . PHE A 1 106 ? 8.170 -12.472 7.676 1.00 94.88 106 PHE A N 1
ATOM 876 C CA . PHE A 1 106 ? 8.648 -11.145 7.283 1.00 94.88 106 PHE A CA 1
ATOM 877 C C . PHE A 1 106 ? 10.161 -11.132 7.061 1.00 94.88 106 PHE A C 1
ATOM 879 O O . PHE A 1 106 ? 10.602 -10.654 6.018 1.00 94.88 106 PHE A O 1
ATOM 886 N N . GLU A 1 107 ? 10.940 -11.744 7.951 1.00 94.25 107 GLU A N 1
ATOM 887 C CA . GLU A 1 107 ? 12.395 -11.860 7.792 1.00 94.25 107 GLU A CA 1
ATOM 888 C C . GLU A 1 107 ? 12.770 -12.647 6.526 1.00 94.25 107 GLU A C 1
ATOM 890 O O . GLU A 1 107 ? 13.696 -12.281 5.797 1.00 94.25 107 GLU A O 1
ATOM 895 N N . THR A 1 108 ? 12.045 -13.723 6.197 1.00 95.12 108 THR A N 1
ATOM 896 C CA . THR A 1 108 ? 12.306 -14.461 4.945 1.00 95.12 108 THR A CA 1
ATOM 897 C C . THR A 1 108 ? 11.973 -13.646 3.695 1.00 95.12 108 THR A C 1
ATOM 899 O O . THR A 1 108 ? 12.684 -13.747 2.691 1.00 95.12 108 THR A O 1
ATOM 902 N N . LEU A 1 109 ? 10.913 -12.834 3.738 1.00 95.06 109 LEU A N 1
ATOM 903 C CA . LEU A 1 109 ? 10.533 -11.947 2.639 1.00 95.06 109 LEU A CA 1
ATOM 904 C C . LEU A 1 109 ? 11.547 -10.820 2.458 1.00 95.06 109 LEU A C 1
ATOM 906 O O . LEU A 1 109 ? 11.937 -10.542 1.326 1.00 95.06 109 LEU A O 1
ATOM 910 N N . GLU A 1 110 ? 12.017 -10.231 3.552 1.00 95.44 110 GLU A N 1
ATOM 911 C CA . GLU A 1 110 ? 13.058 -9.207 3.536 1.00 95.44 110 GLU A CA 1
ATOM 912 C C . GLU A 1 110 ? 14.353 -9.758 2.929 1.00 95.44 110 GLU A C 1
ATOM 914 O O . GLU A 1 110 ? 14.871 -9.198 1.966 1.00 95.44 110 GLU A O 1
ATOM 919 N N . ASN A 1 111 ? 14.793 -10.943 3.362 1.00 94.44 111 ASN A N 1
ATOM 920 C CA . ASN A 1 111 ? 15.957 -11.616 2.782 1.00 94.44 111 ASN A CA 1
ATOM 921 C C . ASN A 1 111 ? 15.803 -11.905 1.279 1.00 94.44 111 ASN A C 1
ATOM 923 O O . ASN A 1 111 ? 16.768 -11.813 0.517 1.00 94.44 111 ASN A O 1
ATOM 927 N N . ARG A 1 112 ? 14.598 -12.277 0.825 1.00 95.56 112 ARG A N 1
ATOM 928 C CA . ARG A 1 112 ? 14.314 -12.473 -0.606 1.00 95.56 112 ARG A CA 1
ATOM 929 C C . ARG A 1 112 ? 14.382 -11.162 -1.381 1.00 95.56 112 ARG A C 1
ATOM 931 O O . ARG A 1 112 ? 14.954 -11.151 -2.467 1.00 95.56 112 ARG A O 1
ATOM 938 N N . LEU A 1 113 ? 13.838 -10.081 -0.829 1.00 95.12 113 LEU A N 1
ATOM 939 C CA . LEU A 1 113 ? 13.912 -8.752 -1.432 1.00 95.12 113 LEU A CA 1
ATOM 940 C C . LEU A 1 113 ? 15.358 -8.271 -1.542 1.00 95.12 113 LEU A C 1
ATOM 942 O O . LEU A 1 113 ? 15.755 -7.826 -2.615 1.00 95.12 113 LEU A O 1
ATOM 946 N N . SER A 1 114 ? 16.169 -8.446 -0.496 1.00 94.88 114 SER A N 1
ATOM 947 C CA . SER A 1 114 ? 17.591 -8.090 -0.536 1.00 94.88 114 SER A CA 1
ATOM 948 C C . SER A 1 114 ? 18.357 -8.868 -1.606 1.00 94.88 114 SER A C 1
ATOM 950 O O . SER A 1 114 ? 19.183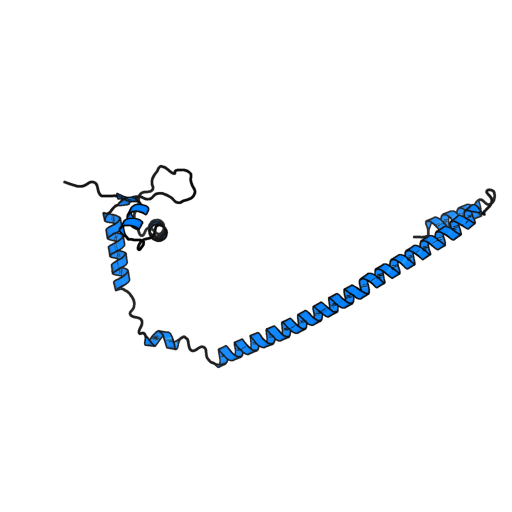 -8.286 -2.302 1.00 94.88 114 SER A O 1
ATOM 952 N N . LYS A 1 115 ? 18.064 -10.165 -1.790 1.00 95.12 115 LYS A N 1
ATOM 953 C CA . LYS A 1 115 ? 18.661 -10.961 -2.878 1.00 95.12 115 LYS A CA 1
ATOM 954 C C . LYS A 1 115 ? 18.254 -10.452 -4.255 1.00 95.12 115 LYS A C 1
ATOM 956 O O . LYS A 1 115 ? 19.116 -10.258 -5.097 1.00 95.12 115 LYS A O 1
ATOM 961 N N . ILE A 1 116 ? 16.963 -10.189 -4.462 1.00 93.81 116 ILE A N 1
ATOM 962 C CA . ILE A 1 116 ? 16.463 -9.642 -5.729 1.00 93.81 116 ILE A CA 1
ATOM 963 C C . ILE A 1 116 ? 17.143 -8.308 -6.034 1.00 93.81 116 ILE A C 1
ATOM 965 O O . ILE A 1 116 ? 17.580 -8.086 -7.156 1.00 93.81 116 ILE A O 1
ATOM 969 N N . GLN A 1 117 ? 17.258 -7.430 -5.040 1.00 93.31 117 GLN A N 1
ATOM 970 C CA . GLN A 1 117 ? 17.902 -6.136 -5.216 1.00 93.31 117 GLN A CA 1
ATOM 971 C C . GLN A 1 117 ? 19.391 -6.279 -5.549 1.00 93.31 117 GLN A C 1
ATOM 973 O O . GLN A 1 117 ? 19.865 -5.631 -6.475 1.00 93.31 117 GLN A O 1
ATOM 978 N N . HIS A 1 118 ? 20.096 -7.196 -4.883 1.00 94.38 118 HIS A N 1
ATOM 979 C CA . HIS A 1 118 ? 21.478 -7.523 -5.222 1.00 94.38 118 HIS A CA 1
ATOM 980 C C . HIS A 1 118 ? 21.623 -8.045 -6.660 1.00 94.38 118 HIS A C 1
ATOM 982 O O . HIS A 1 118 ? 22.509 -7.604 -7.389 1.00 94.38 118 HIS A O 1
ATOM 988 N N . ASP A 1 119 ? 20.731 -8.938 -7.094 1.00 92.19 119 ASP A N 1
ATOM 989 C CA . ASP A 1 119 ? 20.730 -9.455 -8.463 1.00 92.19 119 ASP A CA 1
ATOM 990 C C . ASP A 1 119 ? 20.467 -8.328 -9.479 1.00 92.19 119 ASP A C 1
ATOM 992 O O . ASP A 1 119 ? 21.133 -8.259 -10.512 1.00 92.19 119 ASP A O 1
ATOM 996 N N . TYR A 1 120 ? 19.553 -7.399 -9.178 1.00 92.25 120 TYR A N 1
ATOM 997 C CA . TYR A 1 120 ? 19.314 -6.212 -10.008 1.00 92.25 120 TYR A CA 1
ATOM 998 C C . TYR A 1 120 ? 20.552 -5.317 -10.119 1.00 92.25 120 TYR A C 1
ATOM 1000 O O . TYR A 1 120 ? 20.916 -4.924 -11.232 1.00 92.25 120 TYR A O 1
ATOM 1008 N N . ASP A 1 121 ? 21.216 -5.043 -8.995 1.00 91.44 121 ASP A N 1
ATOM 1009 C CA . ASP A 1 121 ? 22.424 -4.214 -8.938 1.00 91.44 121 ASP A CA 1
ATOM 1010 C C . ASP A 1 121 ? 23.596 -4.835 -9.718 1.00 91.44 121 ASP A C 1
ATOM 1012 O O . ASP A 1 121 ? 24.488 -4.119 -10.169 1.00 91.44 121 ASP A O 1
ATOM 1016 N N . LEU A 1 122 ? 23.599 -6.157 -9.921 1.00 92.38 122 LEU A N 1
ATOM 1017 C CA . LEU A 1 122 ? 24.581 -6.852 -10.758 1.00 92.38 122 LEU A CA 1
ATOM 1018 C C . LEU A 1 122 ? 24.181 -6.889 -12.238 1.00 92.38 122 LEU A C 1
ATOM 1020 O O . LEU A 1 122 ? 25.012 -6.639 -13.116 1.00 92.38 122 LEU A O 1
ATOM 1024 N N . ILE A 1 123 ? 22.919 -7.209 -12.533 1.00 91.88 123 ILE A N 1
ATOM 1025 C CA . ILE A 1 123 ? 22.444 -7.440 -13.903 1.00 91.88 123 ILE A CA 1
ATOM 1026 C C . ILE A 1 123 ? 22.401 -6.139 -14.705 1.00 91.88 123 ILE A C 1
ATOM 1028 O O . ILE A 1 123 ? 22.825 -6.134 -15.863 1.00 91.88 123 ILE A O 1
ATOM 1032 N N . ILE A 1 124 ? 21.921 -5.036 -14.119 1.00 88.69 124 ILE A N 1
ATOM 1033 C CA . ILE A 1 124 ? 21.775 -3.764 -14.844 1.00 88.69 124 ILE A CA 1
ATOM 1034 C C . ILE A 1 124 ? 23.132 -3.272 -15.380 1.00 88.69 124 ILE A C 1
ATOM 1036 O O . ILE A 1 124 ? 23.243 -3.093 -16.596 1.00 88.69 124 ILE A O 1
ATOM 1040 N N . PRO A 1 125 ? 24.200 -3.165 -14.564 1.00 90.69 125 PRO A N 1
ATOM 1041 C CA . PRO A 1 125 ? 25.509 -2.754 -15.068 1.00 90.69 125 PRO A CA 1
ATOM 1042 C C . PRO A 1 125 ? 26.096 -3.713 -16.108 1.00 90.69 125 PRO A C 1
ATOM 1044 O O . PRO A 1 125 ? 26.809 -3.281 -17.014 1.00 90.69 125 PRO A O 1
ATOM 1047 N N . MET A 1 126 ? 25.824 -5.021 -16.007 1.00 90.62 126 MET A N 1
ATOM 1048 C CA . MET A 1 126 ? 26.261 -5.986 -17.024 1.00 90.62 126 MET A CA 1
ATOM 1049 C C . MET A 1 126 ? 25.561 -5.752 -18.368 1.00 90.62 126 MET A C 1
ATOM 1051 O O . MET A 1 126 ? 26.217 -5.786 -19.410 1.00 90.62 126 MET A O 1
ATOM 1055 N N . LEU A 1 127 ? 24.253 -5.488 -18.359 1.00 88.25 127 LEU A N 1
ATOM 1056 C CA . LEU A 1 127 ? 23.492 -5.177 -19.571 1.00 88.25 127 LEU A CA 1
ATOM 1057 C C . LEU A 1 127 ? 23.931 -3.848 -20.193 1.00 88.25 127 LEU A C 1
ATOM 1059 O O . LEU A 1 127 ? 24.092 -3.770 -21.411 1.00 88.25 127 LEU A O 1
ATOM 1063 N N . GLU A 1 128 ? 24.187 -2.828 -19.374 1.00 88.19 128 GLU A N 1
ATOM 1064 C CA . GLU A 1 128 ? 24.718 -1.542 -19.834 1.00 88.19 128 GLU A CA 1
ATOM 1065 C C . GLU A 1 128 ? 26.092 -1.706 -20.494 1.00 88.19 128 GLU A C 1
ATOM 1067 O O . GLU A 1 128 ? 26.288 -1.251 -21.622 1.00 88.19 128 GLU A O 1
ATOM 1072 N N . LYS A 1 129 ? 27.021 -2.435 -19.856 1.00 86.69 129 LYS A N 1
ATOM 1073 C CA . LYS A 1 129 ? 28.341 -2.735 -20.439 1.00 86.69 129 LYS A CA 1
ATOM 1074 C C . LYS A 1 129 ? 28.239 -3.503 -21.754 1.00 86.69 129 LYS A C 1
ATOM 1076 O O . LYS A 1 129 ? 28.954 -3.183 -22.705 1.00 86.69 129 LYS A O 1
ATOM 1081 N N . ASN A 1 130 ? 27.348 -4.490 -21.833 1.00 86.12 130 ASN A N 1
ATOM 1082 C CA . ASN A 1 130 ? 27.137 -5.251 -23.062 1.00 86.12 130 ASN A CA 1
ATOM 1083 C C . ASN A 1 130 ? 26.586 -4.365 -24.187 1.00 86.12 130 ASN A C 1
ATOM 1085 O O . ASN A 1 130 ? 27.077 -4.444 -25.310 1.00 86.12 130 ASN A O 1
ATOM 1089 N N . ASN A 1 131 ? 25.627 -3.483 -23.895 1.00 83.75 131 ASN A N 1
ATOM 1090 C CA . ASN A 1 131 ? 25.088 -2.549 -24.886 1.00 83.75 131 ASN A CA 1
ATOM 1091 C C . ASN A 1 131 ? 26.146 -1.561 -25.389 1.00 83.75 131 ASN A C 1
ATOM 1093 O O . ASN A 1 131 ? 26.232 -1.344 -26.597 1.00 83.75 131 ASN A O 1
ATOM 1097 N N . ILE A 1 132 ? 26.979 -1.017 -24.496 1.00 84.50 132 ILE A N 1
ATOM 1098 C CA . ILE A 1 132 ? 28.103 -0.147 -24.879 1.00 84.50 132 ILE A CA 1
ATOM 1099 C C . ILE A 1 132 ? 29.052 -0.902 -25.817 1.00 84.50 132 ILE A C 1
ATOM 1101 O O . ILE A 1 132 ? 29.351 -0.422 -26.906 1.00 84.50 132 ILE A O 1
ATOM 1105 N N . THR A 1 133 ? 29.433 -2.130 -25.456 1.00 82.50 133 THR A N 1
ATOM 1106 C CA . THR A 1 133 ? 30.342 -2.962 -26.263 1.00 82.50 133 THR A CA 1
ATOM 1107 C C . THR A 1 133 ? 29.758 -3.278 -27.647 1.00 82.50 133 THR A C 1
ATOM 1109 O O . THR A 1 133 ? 30.469 -3.278 -28.653 1.00 82.50 133 THR A O 1
ATOM 1112 N N . ILE A 1 134 ? 28.454 -3.558 -27.736 1.00 83.56 134 ILE A N 1
ATOM 1113 C CA . ILE A 1 134 ? 27.776 -3.799 -29.018 1.00 83.56 134 ILE A CA 1
ATOM 1114 C C . ILE A 1 134 ? 27.788 -2.527 -29.872 1.00 83.56 134 ILE A C 1
ATOM 1116 O O . ILE A 1 134 ? 28.106 -2.595 -31.060 1.00 83.56 134 ILE A O 1
ATOM 1120 N N . GLN A 1 135 ? 27.495 -1.368 -29.278 1.00 82.31 135 GLN A N 1
ATOM 1121 C CA . GLN A 1 135 ? 27.509 -0.089 -29.988 1.00 82.31 135 GLN A CA 1
ATOM 1122 C C . GLN A 1 135 ? 28.907 0.287 -30.484 1.00 82.31 135 GLN A C 1
ATOM 1124 O O . GLN A 1 135 ? 29.040 0.676 -31.643 1.00 82.31 135 GLN A O 1
ATOM 1129 N N . GLU A 1 136 ? 29.946 0.116 -29.667 1.00 84.88 136 GLU A N 1
ATOM 1130 C CA . GLU A 1 136 ? 31.338 0.354 -30.070 1.00 84.88 136 GLU A CA 1
ATOM 1131 C C . GLU A 1 136 ? 31.725 -0.520 -31.272 1.00 84.88 136 GLU A C 1
ATOM 1133 O O . GLU A 1 136 ? 32.221 -0.007 -32.275 1.00 84.88 136 GLU A O 1
ATOM 1138 N N . ASN A 1 137 ? 31.376 -1.811 -31.245 1.00 85.69 137 ASN A N 1
ATOM 1139 C CA . ASN A 1 137 ? 31.611 -2.721 -32.369 1.00 85.69 137 ASN A CA 1
ATOM 1140 C C . ASN A 1 137 ? 30.863 -2.307 -33.649 1.00 85.69 137 ASN A C 1
ATOM 1142 O O . ASN A 1 137 ? 31.390 -2.455 -34.755 1.00 85.69 137 ASN A O 1
ATOM 1146 N N . LEU A 1 138 ? 29.627 -1.809 -33.534 1.00 88.12 138 LEU A N 1
ATOM 1147 C CA . LEU A 1 138 ? 28.864 -1.302 -34.681 1.00 88.12 138 LEU A CA 1
ATOM 1148 C C . LEU A 1 138 ? 29.502 -0.032 -35.256 1.00 88.12 138 LEU A C 1
ATOM 1150 O O . LEU A 1 138 ? 29.630 0.094 -36.477 1.00 88.12 138 LEU A O 1
ATOM 1154 N N . VAL A 1 139 ? 29.932 0.889 -34.391 1.00 88.31 139 VAL A N 1
ATOM 1155 C CA . VAL A 1 139 ? 30.631 2.122 -34.781 1.00 88.31 139 VAL A CA 1
ATOM 1156 C C . VAL A 1 139 ? 31.940 1.793 -35.496 1.00 88.31 139 VAL A C 1
ATOM 1158 O O . VAL A 1 139 ? 32.217 2.361 -36.553 1.00 88.31 139 VAL A O 1
ATOM 1161 N N . GLU A 1 140 ? 32.710 0.837 -34.983 1.00 89.56 140 GLU A N 1
ATOM 1162 C CA . GLU A 1 140 ? 33.980 0.424 -35.576 1.00 89.56 140 GLU A CA 1
ATOM 1163 C C . GLU A 1 140 ? 33.783 -0.231 -36.950 1.00 89.56 140 GLU A C 1
ATOM 1165 O O . GLU A 1 140 ? 34.445 0.146 -37.920 1.00 89.56 140 GLU A O 1
ATOM 1170 N N . LYS A 1 141 ? 32.781 -1.109 -37.097 1.00 89.75 141 LYS A N 1
ATOM 1171 C CA . LYS A 1 141 ? 32.403 -1.677 -38.405 1.00 89.75 141 LYS A CA 1
ATOM 1172 C C . LYS A 1 141 ? 31.979 -0.604 -39.410 1.00 89.75 141 LYS A C 1
ATOM 1174 O O . LYS A 1 141 ? 32.377 -0.670 -40.573 1.00 89.75 141 LYS A O 1
ATOM 1179 N N . ARG A 1 142 ? 31.199 0.397 -38.982 1.00 89.56 142 ARG A N 1
ATOM 1180 C CA . ARG A 1 142 ? 30.820 1.533 -39.842 1.00 89.56 142 ARG A CA 1
ATOM 1181 C C . ARG A 1 142 ? 32.045 2.335 -40.269 1.00 89.56 142 ARG A C 1
ATOM 1183 O O . ARG A 1 142 ? 32.157 2.672 -41.444 1.00 89.56 142 ARG A O 1
ATOM 1190 N N . LYS A 1 143 ? 32.976 2.600 -39.348 1.00 91.81 143 LYS A N 1
ATOM 1191 C CA . LYS A 1 143 ? 34.209 3.345 -39.628 1.00 91.81 143 LYS A CA 1
ATOM 1192 C C . LYS A 1 143 ? 35.057 2.660 -40.702 1.00 91.81 143 LYS A C 1
ATOM 1194 O O . LYS A 1 143 ? 35.447 3.325 -41.656 1.00 91.81 143 LYS A O 1
ATOM 1199 N N . VAL A 1 144 ? 35.250 1.342 -40.609 1.00 93.25 144 VAL A N 1
ATOM 1200 C CA . VAL A 1 144 ? 35.995 0.561 -41.616 1.00 93.25 144 VAL A CA 1
ATOM 1201 C C . VAL A 1 144 ? 35.368 0.690 -43.010 1.00 93.25 144 VAL A C 1
ATOM 1203 O O . VAL A 1 144 ? 36.074 0.938 -43.984 1.00 93.25 144 VAL A O 1
ATOM 1206 N N . ILE A 1 145 ? 34.039 0.583 -43.120 1.00 92.00 145 ILE A N 1
ATOM 1207 C CA . ILE A 1 145 ? 33.341 0.711 -44.413 1.00 92.00 145 ILE A CA 1
ATOM 1208 C C . ILE A 1 145 ? 33.434 2.139 -44.961 1.00 92.00 145 ILE A C 1
ATOM 1210 O O . ILE A 1 145 ? 33.611 2.321 -46.165 1.00 92.00 145 ILE A O 1
ATOM 1214 N N . ILE A 1 146 ? 33.339 3.157 -44.099 1.00 91.81 146 ILE A N 1
ATOM 1215 C CA . ILE A 1 146 ? 33.493 4.566 -44.491 1.00 91.81 146 ILE A CA 1
ATOM 1216 C C . ILE A 1 146 ? 34.911 4.830 -45.013 1.00 91.81 146 ILE A C 1
ATOM 1218 O O . ILE A 1 146 ? 35.067 5.472 -46.052 1.00 91.81 146 ILE A O 1
ATOM 1222 N N . GLU A 1 147 ? 35.937 4.312 -44.337 1.00 93.12 147 GLU A N 1
ATOM 1223 C CA . GLU A 1 147 ? 37.329 4.413 -44.783 1.00 93.12 147 GLU A CA 1
ATOM 1224 C C . GLU A 1 147 ? 37.543 3.687 -46.119 1.00 93.12 147 GLU A C 1
ATOM 1226 O O . GLU A 1 147 ? 38.182 4.228 -47.025 1.00 93.12 147 GLU A O 1
ATOM 1231 N N . GLU A 1 148 ? 36.955 2.502 -46.307 1.00 91.38 148 GLU A N 1
ATOM 1232 C CA . GLU A 1 148 ? 37.018 1.790 -47.588 1.00 91.38 148 GLU A CA 1
ATOM 1233 C C . GLU A 1 148 ? 36.297 2.562 -48.709 1.00 91.38 148 GLU A C 1
ATOM 1235 O O . GLU A 1 148 ? 36.797 2.644 -49.834 1.00 91.38 148 GLU A O 1
ATOM 1240 N N . LEU A 1 149 ? 35.158 3.195 -48.414 1.00 91.69 149 LEU A N 1
ATOM 1241 C CA . LEU A 1 149 ? 34.416 4.025 -49.366 1.00 91.69 149 LEU A CA 1
ATOM 1242 C C . LEU A 1 149 ? 35.196 5.288 -49.765 1.00 91.69 149 LEU A C 1
ATOM 1244 O O . LEU A 1 149 ? 35.171 5.681 -50.936 1.00 91.69 149 LEU A O 1
ATOM 1248 N N . ALA A 1 150 ? 35.890 5.912 -48.810 1.00 90.81 150 ALA A N 1
ATOM 1249 C CA . ALA A 1 150 ? 36.737 7.080 -49.042 1.00 90.81 150 ALA A CA 1
ATOM 1250 C C . ALA A 1 150 ? 37.942 6.740 -49.933 1.00 90.81 150 ALA A C 1
ATOM 1252 O O . ALA A 1 150 ? 38.288 7.514 -50.824 1.00 90.81 150 ALA A O 1
ATOM 1253 N N . ASN A 1 151 ? 38.520 5.552 -49.745 1.00 92.69 151 ASN A N 1
ATOM 1254 C CA . ASN A 1 151 ? 39.651 5.057 -50.531 1.00 92.69 151 ASN A CA 1
ATOM 1255 C C . ASN A 1 151 ? 39.242 4.421 -51.875 1.00 92.69 151 ASN A C 1
ATOM 1257 O O . ASN A 1 151 ? 40.101 4.139 -52.710 1.00 92.69 151 ASN A O 1
ATOM 1261 N N . THR A 1 152 ? 37.946 4.189 -52.114 1.00 91.81 152 THR A N 1
ATOM 1262 C CA . THR A 1 152 ? 37.453 3.599 -53.366 1.00 91.81 152 THR A CA 1
ATOM 1263 C C . THR A 1 152 ? 37.287 4.676 -54.451 1.00 91.81 152 THR A C 1
ATOM 1265 O O . THR A 1 152 ? 36.460 5.579 -54.288 1.00 91.81 152 THR A O 1
ATOM 1268 N N . PRO A 1 153 ? 37.985 4.583 -55.600 1.00 89.62 153 PRO A N 1
ATOM 1269 C CA . PRO A 1 153 ? 37.912 5.585 -56.664 1.00 89.62 153 PRO A CA 1
ATOM 1270 C C . PRO A 1 153 ? 36.499 5.775 -57.238 1.00 89.62 153 PRO A C 1
ATOM 1272 O O . PRO A 1 153 ? 35.715 4.830 -57.331 1.00 89.62 153 PRO A O 1
ATOM 1275 N N . SER A 1 154 ? 36.185 6.992 -57.694 1.00 86.06 154 SER A N 1
ATOM 1276 C CA . SER A 1 154 ? 34.847 7.383 -58.176 1.00 86.06 154 SER A CA 1
ATOM 1277 C C . SER A 1 154 ? 34.334 6.571 -59.372 1.00 86.06 154 SER A C 1
ATOM 1279 O O . SER A 1 154 ? 33.128 6.401 -59.522 1.00 86.06 154 SER A O 1
ATOM 1281 N N . PHE A 1 155 ? 35.227 6.017 -60.192 1.00 88.62 155 PHE A N 1
ATOM 1282 C CA . PHE A 1 155 ? 34.867 5.193 -61.350 1.00 88.62 155 PHE A CA 1
ATOM 1283 C C . PHE A 1 155 ? 34.481 3.745 -60.987 1.00 88.62 155 PHE A C 1
ATOM 1285 O O . PHE A 1 155 ? 33.913 3.038 -61.817 1.00 88.62 155 PHE A O 1
ATOM 1292 N N . GLN A 1 156 ? 34.731 3.287 -59.752 1.00 90.62 156 GLN A N 1
ATOM 1293 C CA . GLN A 1 156 ? 34.319 1.959 -59.272 1.00 90.62 156 GLN A CA 1
ATOM 1294 C C . GLN A 1 156 ? 32.895 1.981 -58.688 1.00 90.62 156 GLN A C 1
ATOM 1296 O O . GLN A 1 156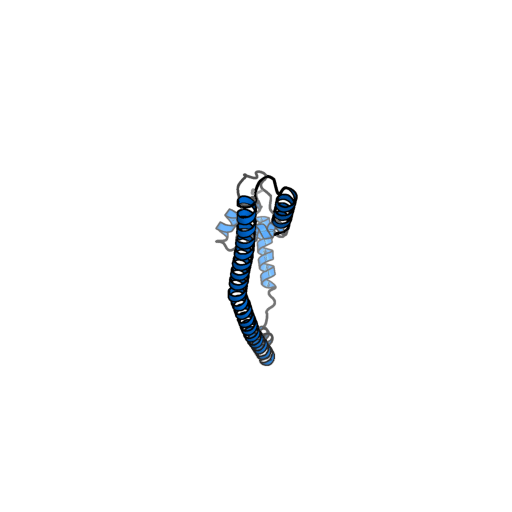 ? 32.665 1.628 -57.531 1.00 90.62 156 GLN A O 1
ATOM 1301 N N . VAL A 1 157 ? 31.921 2.389 -59.506 1.00 89.25 157 VAL A N 1
ATOM 1302 C CA . VAL A 1 157 ? 30.532 2.658 -59.083 1.00 89.25 157 VAL A CA 1
ATOM 1303 C C . VAL A 1 157 ? 29.881 1.458 -58.385 1.00 89.25 157 VAL A C 1
ATOM 1305 O O . VAL A 1 157 ? 29.357 1.605 -57.286 1.00 89.25 157 VAL A O 1
ATOM 1308 N N . LYS A 1 158 ? 30.005 0.247 -58.949 1.00 91.31 158 LYS A N 1
ATOM 1309 C CA . LYS A 1 158 ? 29.423 -0.979 -58.366 1.00 91.31 158 LYS A CA 1
ATOM 1310 C C . LYS A 1 158 ? 29.944 -1.28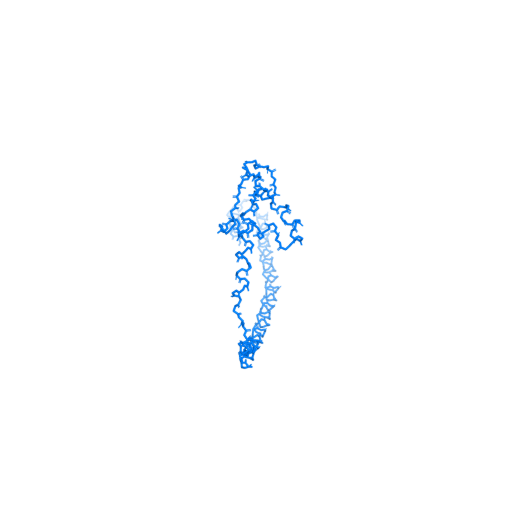0 -56.956 1.00 91.31 158 LYS A C 1
ATOM 1312 O O . LYS A 1 158 ? 29.169 -1.654 -56.084 1.00 91.31 158 LYS A O 1
ATOM 1317 N N . LYS A 1 159 ? 31.250 -1.091 -56.725 1.00 89.00 159 LYS A N 1
ATOM 1318 C CA . LYS A 1 159 ? 31.872 -1.322 -55.413 1.00 89.00 159 LYS A CA 1
ATOM 1319 C C . LYS A 1 159 ? 31.415 -0.270 -54.397 1.00 89.00 159 LYS A C 1
ATOM 1321 O O . LYS A 1 159 ? 31.133 -0.606 -53.252 1.00 89.00 159 LYS A O 1
ATOM 1326 N N . ARG A 1 160 ? 31.279 0.992 -54.821 1.00 89.75 160 ARG A N 1
ATOM 1327 C CA . ARG A 1 160 ? 30.746 2.073 -53.974 1.00 89.75 160 ARG A CA 1
ATOM 1328 C C . ARG A 1 160 ? 29.286 1.822 -53.581 1.00 89.75 160 ARG A C 1
ATOM 1330 O O . ARG A 1 160 ? 28.950 1.982 -52.415 1.00 89.75 160 ARG A O 1
ATOM 1337 N N . GLU A 1 161 ? 28.442 1.377 -54.512 1.00 92.62 161 GLU A N 1
ATOM 1338 C CA . GLU A 1 161 ? 27.049 0.998 -54.222 1.00 92.62 161 GLU A CA 1
ATOM 1339 C C . GLU A 1 161 ? 26.951 -0.192 -53.259 1.00 92.62 161 GLU A C 1
ATOM 1341 O O . GLU A 1 161 ? 26.098 -0.204 -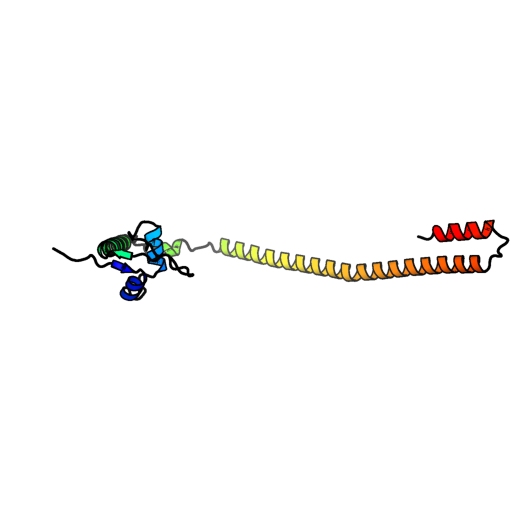52.374 1.00 92.62 161 GLU A O 1
ATOM 1346 N N . GLU A 1 162 ? 27.830 -1.187 -53.399 1.00 92.81 162 GLU A N 1
ATOM 1347 C CA . GLU A 1 162 ? 27.890 -2.330 -52.485 1.00 92.81 162 GLU A CA 1
ATOM 1348 C C . GLU A 1 162 ? 28.289 -1.905 -51.063 1.00 92.81 162 GLU A C 1
ATOM 1350 O O . GLU A 1 162 ? 27.669 -2.340 -50.095 1.00 92.81 162 GLU A O 1
ATOM 1355 N N . LEU A 1 163 ? 29.288 -1.027 -50.928 1.00 91.06 163 LEU A N 1
ATOM 1356 C CA . LEU A 1 163 ? 29.721 -0.492 -49.634 1.00 91.06 163 LEU A CA 1
ATOM 1357 C C . LEU A 1 163 ? 28.634 0.362 -48.968 1.00 91.06 163 LEU A C 1
ATOM 1359 O O . LEU A 1 163 ? 28.418 0.229 -47.767 1.00 91.06 163 LEU A O 1
ATOM 1363 N N . LEU A 1 164 ? 27.911 1.181 -49.739 1.00 90.94 164 LEU A N 1
ATOM 1364 C CA . LEU A 1 164 ? 26.770 1.952 -49.233 1.00 90.94 164 LEU A CA 1
ATOM 1365 C C . LEU A 1 164 ? 25.647 1.034 -48.735 1.00 90.94 164 LEU A C 1
ATOM 1367 O O . LEU A 1 164 ? 25.175 1.202 -47.616 1.00 90.94 164 LEU A O 1
ATOM 1371 N N . LYS A 1 165 ? 25.297 -0.007 -49.502 1.00 92.06 165 LYS A N 1
ATOM 1372 C CA . LYS A 1 165 ? 24.322 -1.018 -49.060 1.00 92.06 165 LYS A CA 1
ATOM 1373 C C . LYS A 1 165 ? 24.764 -1.727 -47.782 1.00 92.06 165 LYS A C 1
ATOM 1375 O O . LYS A 1 165 ? 23.943 -1.950 -46.900 1.00 92.06 165 LYS A O 1
ATOM 1380 N N . LYS A 1 166 ? 26.052 -2.073 -47.663 1.00 89.94 166 LYS A N 1
ATOM 1381 C CA . LYS A 1 166 ? 26.599 -2.674 -46.437 1.00 89.94 166 LYS A CA 1
ATOM 1382 C C . LYS A 1 166 ? 26.488 -1.719 -45.247 1.00 89.94 166 LYS A C 1
ATOM 1384 O O . LYS A 1 166 ? 26.136 -2.171 -44.161 1.00 89.94 166 LYS A O 1
ATOM 1389 N N . LEU A 1 167 ? 26.733 -0.423 -45.444 1.00 89.25 167 LEU A N 1
ATOM 1390 C CA . LEU A 1 167 ? 26.591 0.597 -44.402 1.00 89.25 167 LEU A CA 1
ATOM 1391 C C . LEU A 1 167 ? 25.142 0.697 -43.893 1.00 89.25 167 LEU A C 1
ATOM 1393 O O . LEU A 1 167 ? 24.930 0.700 -42.682 1.00 89.25 167 LEU A O 1
ATOM 1397 N N . ASP A 1 168 ? 24.165 0.700 -44.806 1.00 86.19 168 ASP A N 1
ATOM 1398 C CA . ASP A 1 168 ? 22.732 0.789 -44.481 1.00 86.19 168 ASP A CA 1
ATOM 1399 C C . ASP A 1 168 ? 22.219 -0.434 -43.704 1.00 86.19 168 ASP A C 1
ATOM 1401 O O . ASP A 1 168 ? 21.267 -0.335 -42.933 1.00 86.19 168 ASP A O 1
ATOM 1405 N N . THR A 1 169 ? 22.859 -1.595 -43.878 1.00 87.12 169 THR A N 1
ATOM 1406 C CA . THR A 1 169 ? 22.490 -2.834 -43.172 1.00 87.12 169 THR A CA 1
ATOM 1407 C C . THR A 1 169 ? 23.095 -2.983 -41.776 1.00 87.12 169 THR A C 1
ATOM 1409 O O . THR A 1 169 ? 22.703 -3.898 -41.053 1.00 87.12 169 THR A O 1
ATOM 1412 N N . ILE A 1 170 ? 24.036 -2.122 -41.369 1.00 83.44 170 ILE A N 1
ATOM 1413 C CA . ILE A 1 170 ? 24.588 -2.152 -40.007 1.00 83.44 170 ILE A CA 1
ATOM 1414 C C . ILE A 1 170 ? 23.617 -1.411 -39.082 1.00 83.44 170 ILE A C 1
ATOM 1416 O O . ILE A 1 170 ? 23.741 -0.199 -38.884 1.00 83.44 170 ILE A O 1
ATOM 1420 N N . GLY A 1 171 ? 22.643 -2.158 -38.557 1.00 59.38 171 GLY A N 1
ATOM 1421 C CA . GLY A 1 171 ? 21.743 -1.786 -37.460 1.00 59.38 171 GLY A CA 1
ATOM 1422 C C . GLY A 1 171 ? 22.183 -2.417 -36.152 1.00 59.38 171 GLY A C 1
ATOM 1423 O O . GLY A 1 171 ? 22.390 -3.650 -36.151 1.00 59.38 171 GLY A O 1
#

Foldseek 3Di:
DDDDFDKDKLVRVCVVVVNPRHSVNQVVCVVVVNADWDFDPDPDPDPDDTITIGGPVSVVSSVVVVVVVVVPPDPDPPVVPVVVPCPDPVNVVVVVVVVVVVVVVVVVVVVVVVVVVVVVVVVVVVVVVVVVVLVVVLVVVLVVLVVVLVVDDPVPVVVNVVSVVVNVPSD

Sequence (171 aa):
MNQSEKKYTVYEIEKLSKGKLTKYKLTKAILAGELKAEEVKEKKRGRGLPNYFIYENNLNKFLEKMEENKKHFINIPQDSVQSKYNASQETIQELHNLLKKNIENFETLENRLSKIQHDYDLIIPMLEKNNITIQENLVEKRKVIIEELANTPSFQVKKREELLKKLDTIG

Radius of gyration: 43.83 Å; chains: 1; bounding box: 90×57×102 Å

Secondary structure (DSSP, 8-state):
------EEEHHHHHHHTTTSS-HHHHHHHHHTTSS--EEPS---SSSS---EEEEHHHHHHHHHHHHHHHHT-----GGGSGGG----HHHHHHHHHHHHHHHHHHHHHHHHHHHHHHHHHHHHHHHHHHHHHHHHHHHHHHHHHHHHHHHS-TT-HHHHHHHHHHHHT--